Protein AF-A0A961MLH4-F1 (afdb_monomer)

Secondary structure (DSSP, 8-state):
-HHHHHTTSEEEEE-TTS-EEEEE-HHHHHHHHHHHHHHHHHHHHS-HHHHTTS--HHHHHHHHHHH---TTS-SS-EEEEEE-TTS-HHHHEEEEEEETTEEEEESS--S---SEEEE--HHHHHHHHTTSS-HHHHHHTT--

Nearest PDB structures (foldseek):
  7tl5-assembly1_A  TM=7.799E-01  e=1.306E-03  Klebsiella pneumoniae subsp. pneumoniae NTUH-K2044
  8af3-assembly1_A  TM=7.434E-01  e=8.610E-03  Homo sapiens
  8af2-assembly2_B  TM=7.141E-01  e=7.560E-03  Homo sapiens
  6z1w-assembly1_A  TM=6.932E-01  e=1.879E-02  Homo sapiens
  1ikt-assembly1_A  TM=6.903E-01  e=2.776E-02  Homo sapiens

Structure (mmCIF, N/CA/C/O backbone):
data_AF-A0A961MLH4-F1
#
_entry.id   AF-A0A961MLH4-F1
#
loop_
_atom_site.group_PDB
_atom_site.id
_atom_site.type_symbol
_atom_site.label_atom_id
_atom_site.label_alt_id
_atom_site.label_comp_id
_atom_site.label_asym_id
_atom_site.label_entity_id
_atom_site.label_seq_id
_atom_site.pdbx_PDB_ins_code
_atom_site.Cartn_x
_atom_site.Cartn_y
_atom_site.Cartn_z
_atom_site.occupancy
_atom_site.B_iso_or_equiv
_atom_site.auth_seq_id
_atom_site.auth_comp_id
_atom_site.auth_asym_id
_atom_site.auth_atom_id
_atom_site.pdbx_PDB_model_num
ATOM 1 N N . LEU A 1 1 ? 16.669 0.821 -11.067 1.00 78.56 1 LEU A N 1
ATOM 2 C CA . LEU A 1 1 ? 16.458 0.496 -12.500 1.00 78.56 1 LEU A CA 1
AT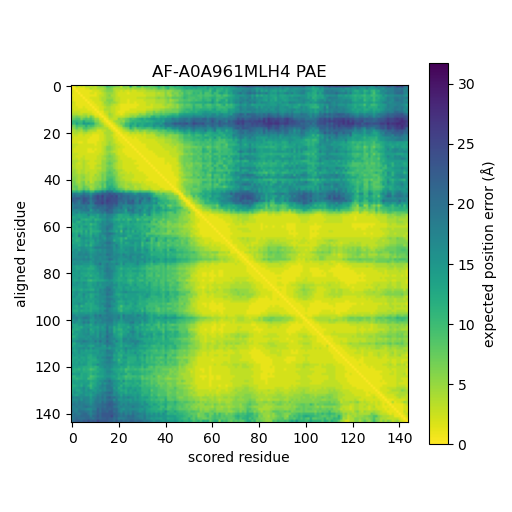OM 3 C C . LEU A 1 1 ? 17.761 0.474 -13.290 1.00 78.56 1 LEU A C 1
ATOM 5 O O . LEU A 1 1 ? 18.017 -0.559 -13.879 1.00 78.56 1 LEU A O 1
ATOM 9 N N . LYS A 1 2 ? 18.630 1.496 -13.216 1.00 85.81 2 LYS A N 1
ATOM 10 C CA . LYS A 1 2 ? 19.943 1.487 -13.907 1.00 85.81 2 LYS A CA 1
ATOM 11 C C . LYS A 1 2 ? 20.804 0.240 -13.645 1.00 85.81 2 LYS A C 1
ATOM 13 O O . LYS A 1 2 ? 21.480 -0.236 -14.544 1.00 85.81 2 LYS A O 1
ATOM 18 N N . GLU A 1 3 ? 20.776 -0.305 -12.429 1.00 91.19 3 GLU A N 1
ATOM 19 C CA . GLU A 1 3 ? 21.493 -1.551 -12.109 1.00 91.19 3 GLU A CA 1
ATOM 20 C C . GLU A 1 3 ? 20.869 -2.785 -12.768 1.00 91.19 3 GLU A C 1
ATOM 22 O O . GLU A 1 3 ? 21.596 -3.621 -13.287 1.00 91.19 3 GLU A O 1
ATOM 27 N N . LEU A 1 4 ? 19.535 -2.876 -12.801 1.00 92.25 4 LEU A N 1
ATOM 28 C CA . LEU A 1 4 ? 18.816 -3.959 -13.480 1.00 92.25 4 LEU A CA 1
ATOM 29 C C . LEU A 1 4 ? 18.988 -3.875 -15.000 1.00 92.25 4 LEU A C 1
ATOM 31 O O . LEU A 1 4 ? 19.107 -4.901 -15.659 1.00 92.25 4 LEU A O 1
ATOM 35 N N . GLU A 1 5 ? 19.042 -2.662 -15.546 1.00 92.31 5 GLU A N 1
ATOM 36 C CA . GLU A 1 5 ? 19.349 -2.414 -16.955 1.00 92.31 5 GLU A CA 1
ATOM 37 C C . GLU A 1 5 ? 20.782 -2.840 -17.284 1.00 92.31 5 GLU A C 1
ATOM 39 O O . GLU A 1 5 ? 21.008 -3.619 -18.205 1.00 92.31 5 GLU A O 1
ATOM 44 N N . ARG A 1 6 ? 21.755 -2.426 -16.462 1.00 93.06 6 ARG A N 1
ATOM 45 C CA . ARG A 1 6 ? 23.154 -2.856 -16.592 1.00 93.06 6 ARG A CA 1
ATOM 46 C C . ARG A 1 6 ? 23.322 -4.373 -16.440 1.00 93.06 6 ARG A C 1
ATOM 48 O O . ARG A 1 6 ? 24.214 -4.942 -17.059 1.00 93.06 6 ARG A O 1
ATOM 55 N N . ALA A 1 7 ? 22.495 -5.016 -15.620 1.00 92.94 7 ALA A N 1
ATOM 56 C CA . ALA A 1 7 ? 22.467 -6.466 -15.453 1.00 92.94 7 ALA A CA 1
ATOM 57 C C . ALA A 1 7 ? 21.701 -7.197 -16.574 1.00 92.94 7 ALA A C 1
ATOM 59 O O . ALA A 1 7 ? 21.631 -8.421 -16.551 1.00 92.94 7 ALA A O 1
ATOM 60 N N . GLY A 1 8 ? 21.115 -6.475 -17.537 1.00 93.44 8 GLY A N 1
ATOM 61 C CA . GLY A 1 8 ? 20.368 -7.058 -18.650 1.00 93.44 8 GLY A CA 1
ATOM 62 C C . GLY A 1 8 ? 19.013 -7.648 -18.260 1.00 93.44 8 GLY A C 1
ATOM 63 O O . GLY A 1 8 ? 18.472 -8.442 -19.019 1.00 93.44 8 GLY A O 1
ATOM 64 N N . VAL A 1 9 ? 18.461 -7.283 -17.099 1.00 95.69 9 VAL A N 1
ATOM 65 C CA . VAL A 1 9 ? 17.159 -7.758 -16.587 1.00 95.69 9 VAL A CA 1
ATOM 66 C C . VAL A 1 9 ? 16.001 -6.930 -17.150 1.00 95.69 9 VAL A C 1
ATOM 68 O O . VAL A 1 9 ? 14.911 -7.449 -17.382 1.00 95.69 9 VAL A O 1
ATOM 71 N N . VAL A 1 10 ? 16.228 -5.634 -17.374 1.00 95.44 10 VAL A N 1
ATOM 72 C CA . VAL A 1 10 ? 15.245 -4.724 -17.979 1.00 95.44 10 VAL A CA 1
ATOM 73 C C . VAL A 1 10 ? 15.867 -3.937 -19.122 1.00 95.44 10 VAL A C 1
ATOM 75 O O . VAL A 1 10 ? 17.071 -3.697 -19.125 1.00 95.44 10 VAL A O 1
ATOM 78 N N . VAL A 1 11 ? 15.040 -3.485 -20.060 1.00 94.62 11 VAL A N 1
ATOM 79 C CA . VAL A 1 11 ? 15.437 -2.595 -21.156 1.00 94.62 11 VAL A CA 1
ATOM 80 C C . VAL A 1 11 ? 14.539 -1.360 -21.206 1.00 94.62 11 VAL A C 1
ATOM 82 O O . VAL A 1 11 ? 13.325 -1.485 -21.004 1.00 94.62 11 VAL A O 1
ATOM 85 N N . PRO A 1 12 ? 15.104 -0.166 -21.458 1.00 92.50 12 PRO A N 1
ATOM 86 C CA . PRO A 1 12 ? 14.320 1.038 -21.678 1.00 92.50 12 PRO A CA 1
ATOM 87 C C . PRO A 1 12 ? 13.601 0.959 -23.031 1.00 92.50 12 PRO A C 1
ATOM 89 O O . PRO A 1 12 ? 14.212 0.685 -24.062 1.00 92.50 12 PRO A O 1
ATOM 92 N N . VAL A 1 13 ? 12.301 1.235 -23.032 1.00 89.25 13 VAL A N 1
ATOM 93 C CA . VAL A 1 13 ? 11.447 1.309 -24.219 1.00 89.25 13 VAL A CA 1
ATOM 94 C C . VAL A 1 13 ? 10.804 2.700 -24.249 1.00 89.25 13 VAL A C 1
ATOM 96 O O . VAL A 1 13 ? 10.095 3.061 -23.305 1.00 89.25 13 VAL A O 1
ATOM 99 N N . PRO A 1 14 ? 11.050 3.518 -25.287 1.00 85.06 14 PRO A N 1
ATOM 100 C CA . PRO A 1 14 ? 10.387 4.809 -25.423 1.00 85.06 14 PRO A CA 1
ATOM 101 C C . PRO A 1 14 ? 8.889 4.603 -25.658 1.00 85.06 14 PRO A C 1
ATOM 103 O O . PRO A 1 14 ? 8.510 3.805 -26.514 1.00 85.06 14 PRO A O 1
ATOM 106 N N . ASN A 1 15 ? 8.039 5.331 -24.933 1.00 81.56 15 ASN A N 1
ATOM 107 C CA . ASN A 1 15 ? 6.616 5.398 -25.254 1.00 81.56 15 ASN A CA 1
ATOM 108 C C . ASN A 1 15 ? 6.299 6.590 -26.178 1.00 81.56 15 ASN A C 1
ATOM 110 O O . ASN A 1 15 ? 7.107 7.506 -26.339 1.00 81.56 15 ASN A O 1
ATOM 114 N N . GLU A 1 16 ? 5.100 6.590 -26.765 1.00 77.31 16 GLU A N 1
ATOM 115 C CA . GLU A 1 16 ? 4.628 7.632 -27.697 1.00 77.31 16 GLU A CA 1
ATOM 116 C C . GLU A 1 16 ? 4.596 9.044 -27.079 1.00 77.31 16 GLU A C 1
ATOM 118 O O . GLU A 1 16 ? 4.642 10.038 -27.799 1.00 77.31 16 GLU A O 1
ATOM 123 N N . ALA A 1 17 ? 4.576 9.147 -25.746 1.00 78.44 17 ALA A N 1
ATOM 124 C CA . ALA A 1 17 ? 4.596 10.404 -25.000 1.00 78.44 17 ALA A CA 1
ATOM 125 C C . ALA A 1 17 ? 6.019 10.882 -24.629 1.00 78.44 17 ALA A C 1
ATOM 127 O O . ALA A 1 17 ? 6.165 11.843 -23.874 1.00 78.44 17 ALA A O 1
ATOM 128 N N . GLY A 1 18 ? 7.074 10.214 -25.117 1.00 78.25 18 GLY A N 1
ATOM 129 C CA . GLY A 1 18 ? 8.472 10.557 -24.824 1.00 78.25 18 GLY A CA 1
ATOM 130 C C . GLY A 1 18 ? 8.952 10.148 -23.425 1.00 78.25 18 GLY A C 1
ATOM 131 O O . GLY A 1 18 ? 10.056 10.513 -23.020 1.00 78.25 18 GLY A O 1
ATOM 132 N N . VAL A 1 19 ? 8.154 9.379 -22.681 1.00 84.25 19 VAL A N 1
ATOM 133 C CA . VAL A 1 19 ? 8.527 8.810 -21.382 1.00 84.25 19 VAL A CA 1
ATOM 134 C C . VAL A 1 19 ? 9.160 7.436 -21.601 1.00 84.25 19 VAL A C 1
ATOM 136 O O . VAL A 1 19 ? 8.649 6.601 -22.347 1.00 84.25 19 VAL A O 1
ATOM 139 N N . VAL A 1 20 ? 10.284 7.183 -20.932 1.00 85.81 20 VAL A N 1
ATOM 140 C CA . VAL A 1 20 ? 10.970 5.887 -20.987 1.00 85.81 20 VAL A CA 1
ATOM 141 C C . VAL A 1 20 ? 10.268 4.904 -20.050 1.00 85.81 20 VAL A C 1
ATOM 143 O O . VAL A 1 20 ? 10.342 5.040 -18.827 1.00 85.81 20 VAL A O 1
ATOM 146 N N . ALA A 1 21 ? 9.591 3.914 -20.627 1.00 86.75 21 ALA A N 1
ATOM 147 C CA . ALA A 1 21 ? 9.107 2.738 -19.914 1.00 86.75 21 ALA A CA 1
ATOM 148 C C . ALA A 1 21 ? 10.233 1.698 -19.798 1.00 86.75 21 ALA A C 1
ATOM 150 O O . ALA A 1 21 ? 11.198 1.737 -20.553 1.00 86.75 21 ALA A O 1
ATOM 151 N N . TYR A 1 22 ? 10.124 0.756 -18.863 1.00 90.81 22 TYR A N 1
ATOM 152 C CA . TYR A 1 22 ? 11.075 -0.350 -18.735 1.00 90.81 22 TYR A CA 1
ATOM 153 C C . TYR A 1 22 ? 10.334 -1.670 -18.895 1.00 90.81 22 TYR A C 1
ATOM 155 O O . TYR A 1 22 ? 9.329 -1.897 -18.224 1.00 90.81 22 TYR A O 1
ATOM 163 N N . HIS A 1 23 ? 10.844 -2.529 -19.770 1.00 92.88 23 HIS A N 1
ATOM 164 C CA . HIS A 1 23 ? 10.299 -3.859 -20.024 1.00 92.88 23 HIS A CA 1
ATOM 165 C C . HIS A 1 23 ? 11.297 -4.920 -19.567 1.00 92.88 23 HIS A C 1
ATOM 167 O O . HIS A 1 23 ? 12.506 -4.689 -19.608 1.00 92.88 23 HIS A O 1
ATOM 173 N N . LEU A 1 24 ? 10.797 -6.071 -19.114 1.00 94.88 24 LEU A N 1
ATOM 174 C CA . LEU A 1 24 ? 11.648 -7.217 -18.804 1.00 94.88 24 LEU A CA 1
ATOM 175 C C . LEU A 1 24 ? 12.269 -7.760 -20.096 1.00 94.88 24 LEU A C 1
ATOM 177 O O . LEU A 1 24 ? 11.620 -7.799 -21.142 1.00 94.88 24 LEU A O 1
ATOM 181 N N . THR A 1 25 ? 13.536 -8.154 -20.020 1.00 96.31 25 THR A N 1
ATOM 182 C CA . THR A 1 25 ? 14.196 -8.948 -21.064 1.00 96.31 25 THR A CA 1
ATOM 183 C C . THR A 1 25 ? 13.823 -10.422 -20.913 1.00 96.31 25 THR A C 1
ATOM 185 O O . THR A 1 25 ? 13.193 -10.803 -19.931 1.00 96.31 25 THR A O 1
ATOM 188 N N . GLU A 1 26 ? 14.280 -11.276 -21.830 1.00 95.94 26 GLU A N 1
ATOM 189 C CA . GLU A 1 26 ? 14.209 -12.735 -21.657 1.00 95.94 26 GLU A CA 1
ATOM 190 C C . GLU A 1 26 ? 14.843 -13.177 -20.325 1.00 95.9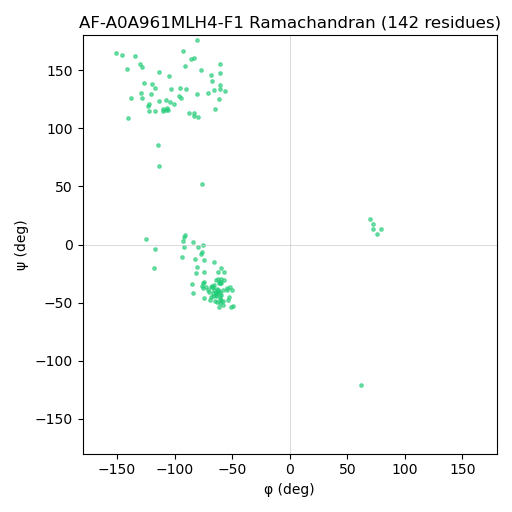4 26 GLU A C 1
ATOM 192 O O . GLU A 1 26 ? 14.200 -13.850 -19.526 1.00 95.94 26 GLU A O 1
ATOM 197 N N . ALA A 1 27 ? 16.043 -12.674 -20.010 1.00 94.88 27 ALA A N 1
ATOM 198 C CA . ALA A 1 27 ? 16.703 -12.940 -18.731 1.00 94.88 27 ALA A CA 1
ATOM 199 C C . ALA A 1 27 ? 15.899 -12.419 -17.523 1.00 94.88 27 ALA A C 1
ATOM 201 O O . ALA A 1 27 ? 15.928 -13.017 -16.449 1.00 94.88 27 ALA A O 1
ATOM 202 N N . GLY A 1 28 ? 15.179 -11.303 -17.673 1.00 95.44 28 GLY A N 1
ATOM 203 C CA . GLY A 1 28 ? 14.296 -10.783 -16.632 1.00 95.44 28 GLY A CA 1
ATOM 204 C C . GLY A 1 28 ? 13.022 -11.603 -16.443 1.00 95.44 28 GLY A C 1
ATOM 205 O O . GLY A 1 28 ? 12.579 -11.784 -15.308 1.00 95.44 28 GLY A O 1
ATOM 206 N N . GLU A 1 29 ? 12.451 -12.131 -17.523 1.00 96.56 29 GLU A N 1
ATOM 207 C CA . GLU A 1 29 ? 11.311 -13.047 -17.463 1.00 96.56 29 GLU A CA 1
ATOM 208 C C . GLU A 1 29 ? 11.698 -14.396 -16.843 1.00 96.56 29 GLU A C 1
ATOM 210 O O . GLU A 1 29 ? 10.947 -14.917 -16.018 1.00 96.56 29 GLU A O 1
ATOM 215 N N . ASP A 1 30 ? 12.905 -14.902 -17.104 1.00 96.31 30 ASP A N 1
ATOM 216 C CA . ASP A 1 30 ? 13.432 -16.122 -16.473 1.00 96.31 30 ASP A CA 1
ATOM 217 C C . ASP A 1 30 ? 13.581 -16.006 -14.944 1.00 96.31 30 ASP A C 1
ATOM 219 O O . ASP A 1 30 ? 13.518 -17.005 -14.221 1.00 96.31 30 ASP A O 1
ATOM 223 N N . LEU A 1 31 ? 13.709 -14.787 -14.405 1.00 94.56 31 LEU A N 1
ATOM 224 C CA . LEU A 1 31 ? 13.701 -14.556 -12.956 1.00 94.56 31 LEU A CA 1
ATOM 225 C C . LEU A 1 31 ? 12.301 -14.668 -12.339 1.00 94.56 31 LEU A C 1
ATOM 227 O O . LEU A 1 31 ? 12.186 -14.937 -11.139 1.00 94.56 31 LEU A O 1
ATOM 231 N N . ARG A 1 32 ? 11.229 -14.480 -13.119 1.00 92.19 32 ARG A N 1
ATOM 232 C CA . ARG A 1 32 ? 9.841 -14.522 -12.632 1.00 92.19 32 ARG A CA 1
ATOM 233 C C . ARG A 1 32 ? 9.530 -15.789 -11.825 1.00 92.19 32 ARG A C 1
ATOM 235 O O . ARG A 1 32 ? 9.073 -15.635 -10.690 1.00 92.19 32 ARG A O 1
ATOM 242 N N . PRO A 1 33 ? 9.761 -17.023 -12.322 1.00 94.31 33 PRO A N 1
ATOM 243 C CA . PRO A 1 33 ? 9.460 -18.228 -11.550 1.00 94.31 33 PRO A CA 1
ATOM 244 C C . PRO A 1 33 ? 10.246 -18.308 -10.235 1.00 94.31 33 PRO A C 1
ATOM 246 O O . PRO A 1 33 ? 9.704 -18.786 -9.241 1.00 94.31 33 PRO A O 1
ATOM 249 N N . ILE A 1 34 ? 11.478 -17.794 -10.188 1.00 95.19 34 ILE A N 1
ATOM 250 C CA . ILE A 1 34 ? 12.314 -17.788 -8.977 1.00 95.19 34 ILE A CA 1
ATOM 251 C C . ILE A 1 34 ? 11.733 -16.830 -7.933 1.00 95.19 34 ILE A C 1
ATOM 253 O O . ILE A 1 34 ? 11.556 -17.204 -6.772 1.00 95.19 34 ILE A O 1
ATOM 257 N N . VAL A 1 35 ? 11.383 -15.610 -8.350 1.00 91.69 35 VAL A N 1
ATOM 258 C CA . VAL A 1 35 ? 10.742 -14.613 -7.480 1.00 91.69 35 VAL A CA 1
ATOM 259 C C . VAL A 1 35 ? 9.416 -15.148 -6.937 1.00 91.69 35 VAL A C 1
ATOM 261 O O . VAL A 1 35 ? 9.150 -15.039 -5.739 1.00 91.69 35 VAL A O 1
ATOM 264 N N . MET A 1 36 ? 8.610 -15.792 -7.786 1.00 89.62 36 MET A N 1
ATOM 265 C CA . MET A 1 36 ? 7.352 -16.416 -7.370 1.00 89.62 36 MET A CA 1
ATOM 266 C C . MET A 1 36 ? 7.576 -17.571 -6.389 1.00 89.62 36 MET A C 1
ATOM 268 O O . MET A 1 36 ? 6.902 -17.635 -5.364 1.00 89.62 36 MET A O 1
ATOM 272 N N . ALA A 1 37 ? 8.545 -18.454 -6.649 1.00 90.12 37 ALA A N 1
ATOM 273 C CA . ALA A 1 37 ? 8.887 -19.563 -5.759 1.00 90.12 37 ALA A CA 1
ATOM 274 C C . ALA A 1 37 ? 9.346 -19.074 -4.379 1.00 90.12 37 ALA A C 1
ATOM 276 O O . ALA A 1 37 ? 8.919 -19.616 -3.357 1.00 90.12 37 ALA A O 1
ATOM 277 N N . MET A 1 38 ? 10.155 -18.013 -4.338 1.00 90.69 38 MET A N 1
ATOM 278 C CA . MET A 1 38 ? 10.545 -17.354 -3.094 1.00 90.69 38 MET A CA 1
ATOM 279 C C . MET A 1 38 ? 9.327 -16.782 -2.356 1.00 90.69 38 MET A C 1
ATOM 281 O O . MET A 1 38 ? 9.224 -16.938 -1.140 1.00 90.69 38 MET A O 1
ATOM 285 N N . GLY A 1 39 ? 8.372 -16.193 -3.084 1.00 79.25 39 GLY A N 1
ATOM 286 C CA . GLY A 1 39 ? 7.093 -15.735 -2.536 1.00 79.25 39 GLY A CA 1
ATOM 287 C C . GLY A 1 39 ? 6.268 -16.864 -1.912 1.00 79.25 39 GLY A C 1
ATOM 288 O O . GLY A 1 39 ? 5.846 -16.746 -0.763 1.00 79.25 39 GLY A O 1
ATOM 289 N N . PHE A 1 40 ? 6.094 -17.988 -2.615 1.00 81.50 40 PHE A N 1
ATOM 290 C CA . PHE A 1 40 ? 5.366 -19.156 -2.099 1.00 81.50 40 PHE A CA 1
ATOM 291 C C . PHE A 1 40 ? 6.047 -19.780 -0.880 1.00 81.50 40 PHE A C 1
ATOM 293 O O . PHE A 1 40 ? 5.382 -20.147 0.090 1.00 81.50 40 PHE A O 1
ATOM 300 N N . TRP A 1 41 ? 7.377 -19.889 -0.910 1.00 87.75 41 TRP A N 1
ATOM 301 C CA . TRP A 1 41 ? 8.148 -20.343 0.241 1.00 87.75 41 TRP A CA 1
ATOM 302 C C . TRP A 1 41 ? 7.940 -19.407 1.437 1.00 87.75 41 TRP A C 1
ATOM 304 O O . TRP A 1 41 ? 7.625 -19.880 2.529 1.00 87.75 41 TRP A O 1
ATOM 314 N N . GLY A 1 42 ? 8.036 -18.093 1.214 1.00 79.94 42 GLY A N 1
ATOM 315 C CA . GLY A 1 42 ? 7.817 -17.077 2.239 1.00 79.94 42 GLY A CA 1
ATOM 316 C C . GLY A 1 42 ? 6.420 -17.180 2.847 1.00 79.94 42 GLY A C 1
ATOM 317 O O . GLY A 1 42 ? 6.291 -17.278 4.060 1.00 79.94 42 GLY A O 1
ATOM 318 N N . GLN A 1 43 ? 5.381 -17.273 2.017 1.00 72.12 43 GLN A N 1
ATOM 319 C CA . GLN A 1 43 ? 4.002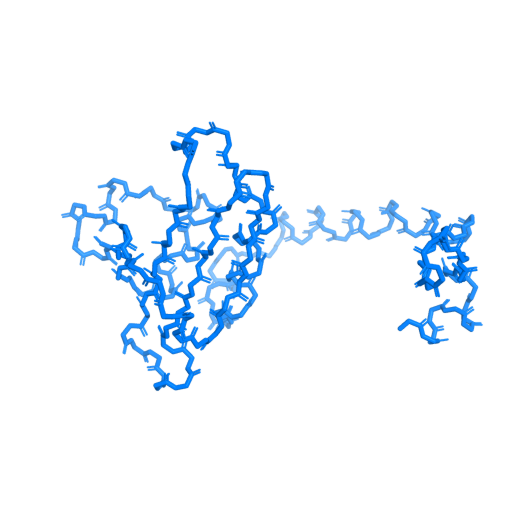 -17.456 2.474 1.00 72.12 43 GLN A CA 1
ATOM 320 C C . GLN A 1 43 ? 3.823 -18.724 3.325 1.00 72.12 43 GLN A C 1
ATOM 322 O O . GLN A 1 43 ? 3.062 -18.714 4.290 1.00 72.12 43 GLN A O 1
ATOM 327 N N . ARG A 1 44 ? 4.493 -19.827 2.967 1.00 74.81 44 ARG A N 1
ATOM 328 C CA . ARG A 1 44 ? 4.334 -21.110 3.663 1.00 74.81 44 ARG A CA 1
ATOM 329 C C . ARG A 1 44 ? 5.045 -21.157 5.015 1.00 74.81 44 A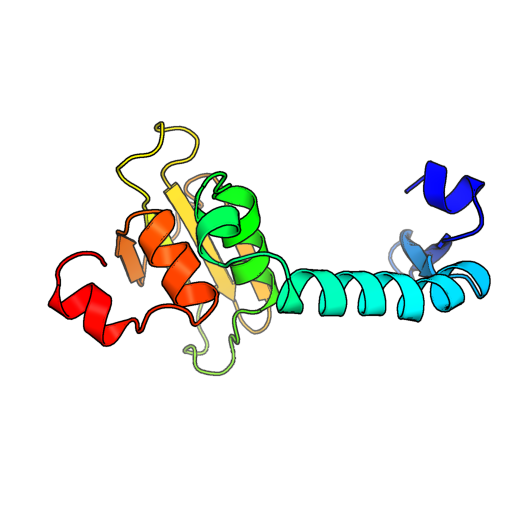RG A C 1
ATOM 331 O O . ARG A 1 44 ? 4.574 -21.856 5.907 1.00 74.81 44 ARG A O 1
ATOM 338 N N . TRP A 1 45 ? 6.181 -20.477 5.149 1.00 73.06 45 TRP A N 1
ATOM 339 C CA . TRP A 1 45 ? 7.083 -20.660 6.292 1.00 73.06 45 TRP A CA 1
ATOM 340 C C . TRP A 1 45 ? 7.289 -19.415 7.154 1.00 73.06 45 TRP A C 1
ATOM 342 O O . TRP A 1 45 ? 7.701 -19.546 8.304 1.00 73.06 45 TRP A O 1
ATOM 352 N N . VAL A 1 46 ? 7.016 -18.213 6.644 1.00 70.06 46 VAL A N 1
ATOM 353 C CA . VAL A 1 46 ? 7.094 -16.986 7.443 1.00 70.06 46 VAL A CA 1
ATOM 354 C C . VAL A 1 46 ? 5.793 -16.840 8.219 1.00 70.06 46 VAL A C 1
ATOM 356 O O . VAL A 1 46 ? 4.734 -16.592 7.647 1.00 70.06 46 VAL A O 1
ATOM 359 N N . GLU A 1 47 ? 5.866 -17.001 9.541 1.00 61.81 47 GLU A N 1
ATOM 360 C CA . GLU A 1 47 ? 4.693 -16.873 10.402 1.00 61.81 47 GLU A CA 1
ATOM 361 C C . GLU A 1 47 ? 4.077 -15.472 10.301 1.00 61.81 47 GLU A C 1
ATOM 363 O O . GLU A 1 47 ? 4.762 -14.447 10.376 1.00 61.81 47 GLU A O 1
ATOM 368 N N . SER A 1 48 ? 2.750 -15.423 10.238 1.00 63.31 48 SER A N 1
ATOM 369 C CA . SER A 1 48 ? 1.966 -14.184 10.240 1.00 63.31 48 SER A CA 1
ATOM 370 C C . SER A 1 48 ? 2.228 -13.293 11.462 1.00 63.31 48 SER A C 1
ATOM 372 O O . SER A 1 48 ? 2.044 -12.079 11.415 1.00 63.31 48 SER A O 1
ATOM 374 N N . GLN A 1 49 ? 2.697 -13.864 12.574 1.00 57.25 49 GLN A N 1
ATOM 375 C CA . GLN A 1 49 ? 3.092 -13.083 13.744 1.00 57.25 49 GLN A CA 1
ATOM 376 C C . GLN A 1 49 ? 4.431 -12.357 13.556 1.00 57.25 49 GLN A C 1
ATOM 378 O O . GLN A 1 49 ? 4.599 -11.264 14.098 1.00 57.25 49 GLN A O 1
ATOM 383 N N . LEU A 1 50 ? 5.369 -12.925 12.788 1.00 54.75 50 LEU A N 1
ATOM 384 C CA . LEU A 1 50 ? 6.643 -12.282 12.446 1.00 54.75 50 LEU A CA 1
ATOM 385 C C . LEU A 1 50 ? 6.427 -11.121 11.468 1.00 54.75 50 LEU A C 1
ATOM 387 O O . LEU A 1 50 ? 7.019 -10.059 11.665 1.00 54.75 50 LEU A O 1
ATOM 391 N N . SER A 1 51 ? 5.526 -11.269 10.488 1.00 61.34 51 SER A N 1
ATOM 392 C CA . SER A 1 51 ? 5.183 -10.176 9.564 1.00 61.34 51 SER A CA 1
ATOM 393 C C . SER A 1 51 ? 4.532 -8.984 10.277 1.00 61.34 51 SER A C 1
ATOM 395 O O . SER A 1 51 ? 4.767 -7.840 9.899 1.00 61.34 51 SER A O 1
ATOM 397 N N . LEU A 1 52 ? 3.802 -9.221 11.374 1.00 67.19 52 LEU A N 1
ATOM 398 C CA . LEU A 1 52 ? 3.177 -8.172 12.189 1.00 67.19 52 LEU A CA 1
ATOM 399 C C . LEU A 1 52 ? 4.107 -7.529 13.244 1.00 67.19 52 LEU A C 1
ATOM 401 O O . LEU A 1 52 ? 3.641 -6.700 14.032 1.00 67.19 52 LEU A O 1
ATOM 405 N N . LYS A 1 53 ? 5.393 -7.902 13.340 1.00 67.38 53 LYS A N 1
ATOM 406 C CA . LYS A 1 53 ? 6.341 -7.268 14.289 1.00 67.38 53 LYS A CA 1
ATOM 407 C C . LYS A 1 53 ? 6.966 -5.987 13.738 1.00 67.38 53 LYS A C 1
ATOM 409 O O . LYS A 1 53 ? 7.050 -5.008 14.470 1.00 67.38 53 LYS A O 1
ATOM 414 N N . ASN A 1 54 ? 7.350 -5.983 12.463 1.00 72.81 54 ASN A N 1
ATOM 415 C CA . ASN A 1 54 ? 8.023 -4.859 11.804 1.00 72.81 54 ASN A CA 1
ATOM 416 C C . ASN A 1 54 ? 7.114 -4.255 10.732 1.00 72.81 54 ASN A C 1
ATOM 418 O O . ASN A 1 54 ? 7.366 -4.387 9.537 1.00 72.81 54 ASN A O 1
ATOM 422 N N . LEU A 1 55 ? 6.017 -3.642 11.174 1.00 84.44 55 LEU A N 1
ATOM 423 C CA . LEU A 1 55 ? 5.027 -3.077 10.266 1.00 84.44 55 LEU A CA 1
ATOM 424 C C . LEU A 1 55 ? 5.455 -1.710 9.753 1.00 84.44 55 LEU A C 1
ATOM 426 O O . LEU A 1 55 ? 5.767 -0.809 10.532 1.00 84.44 55 LEU A O 1
ATOM 430 N N . ASP A 1 56 ? 5.404 -1.556 8.434 1.00 88.62 56 ASP A N 1
ATOM 431 C CA . ASP A 1 56 ? 5.618 -0.285 7.765 1.00 88.62 56 ASP A CA 1
ATOM 432 C C . ASP A 1 56 ? 4.289 0.212 7.162 1.00 88.62 56 ASP A C 1
ATOM 434 O O . ASP A 1 56 ? 3.758 -0.436 6.253 1.00 88.62 56 ASP A O 1
ATOM 438 N N . PRO A 1 57 ? 3.730 1.347 7.630 1.00 92.44 57 PRO A N 1
ATOM 439 C CA . PRO A 1 57 ? 2.493 1.897 7.079 1.00 92.44 57 PRO A CA 1
ATOM 440 C C . PRO A 1 57 ? 2.610 2.233 5.590 1.00 92.44 57 PRO A C 1
ATOM 442 O O . PRO A 1 57 ? 1.641 2.069 4.861 1.00 92.44 57 PRO A O 1
ATOM 445 N N . SER A 1 58 ? 3.780 2.648 5.103 1.00 91.75 58 SER A N 1
ATOM 446 C CA . SER A 1 58 ? 3.979 2.986 3.693 1.00 91.75 58 SER A CA 1
ATOM 447 C C . SER A 1 58 ? 3.819 1.751 2.806 1.00 91.75 58 SER A C 1
ATOM 449 O O . SER A 1 58 ? 3.223 1.843 1.737 1.00 91.75 58 SER A O 1
ATOM 451 N N . LEU A 1 59 ? 4.307 0.587 3.257 1.00 90.94 59 LEU A N 1
ATOM 452 C CA . LEU A 1 59 ? 4.141 -0.676 2.531 1.00 90.94 59 LEU A CA 1
ATOM 453 C C . LEU A 1 59 ? 2.684 -1.135 2.521 1.00 90.94 59 LEU A C 1
ATOM 455 O O . LEU A 1 59 ? 2.176 -1.498 1.463 1.00 90.94 59 LEU A O 1
ATOM 459 N N . LEU A 1 60 ? 2.007 -1.073 3.672 1.00 93.44 60 LEU A N 1
ATOM 460 C CA . LEU A 1 60 ? 0.583 -1.396 3.769 1.00 93.44 60 LEU A CA 1
ATOM 461 C C . LEU A 1 60 ? -0.245 -0.514 2.830 1.00 93.44 60 LEU A C 1
ATOM 463 O O . LEU A 1 60 ? -1.012 -1.021 2.016 1.00 93.44 60 LEU A O 1
ATOM 467 N N . MET A 1 61 ? -0.065 0.804 2.918 1.00 96.19 61 MET A N 1
ATOM 468 C CA . MET A 1 61 ? -0.838 1.757 2.129 1.00 96.19 61 MET A CA 1
ATOM 469 C C . MET A 1 61 ? -0.549 1.642 0.631 1.00 96.19 61 MET A C 1
ATOM 471 O O . MET A 1 61 ? -1.455 1.794 -0.189 1.00 96.19 61 MET A O 1
ATOM 475 N N . TRP A 1 62 ? 0.694 1.332 0.256 1.00 93.50 62 TRP A N 1
ATOM 476 C CA . TRP A 1 62 ? 1.051 1.048 -1.131 1.00 93.50 62 TRP A CA 1
ATOM 477 C C . TRP A 1 62 ? 0.397 -0.235 -1.651 1.00 93.50 62 TRP A C 1
ATOM 479 O O . TRP A 1 62 ? -0.099 -0.265 -2.779 1.00 93.50 62 TRP A O 1
ATOM 489 N N . ASP A 1 63 ? 0.370 -1.288 -0.832 1.00 92.06 63 ASP A N 1
ATOM 490 C CA . ASP A 1 63 ? -0.289 -2.540 -1.191 1.00 92.06 63 ASP A CA 1
ATOM 491 C C . ASP A 1 63 ? -1.811 -2.362 -1.305 1.00 92.06 63 ASP A C 1
ATOM 493 O O . ASP A 1 63 ? -2.423 -2.889 -2.234 1.00 92.06 63 ASP A O 1
ATOM 497 N N . MET A 1 64 ? -2.413 -1.534 -0.447 1.00 94.50 64 MET A N 1
ATOM 498 C CA . MET A 1 64 ? -3.811 -1.120 -0.578 1.00 94.50 64 MET A CA 1
ATOM 499 C C . MET A 1 64 ? -4.070 -0.378 -1.882 1.00 94.50 64 MET A C 1
ATOM 501 O O . MET A 1 64 ? -4.963 -0.763 -2.631 1.00 94.50 64 MET A O 1
ATOM 505 N N . ARG A 1 65 ? -3.257 0.634 -2.204 1.00 94.56 65 ARG A N 1
ATOM 506 C CA . ARG A 1 65 ? -3.384 1.408 -3.446 1.00 94.56 65 ARG A CA 1
ATOM 507 C C . ARG A 1 65 ? -3.418 0.507 -4.685 1.00 94.56 65 ARG A C 1
ATOM 509 O O . ARG A 1 65 ? -4.236 0.726 -5.570 1.00 94.56 65 ARG A O 1
ATOM 516 N N . ARG A 1 66 ? -2.525 -0.486 -4.767 1.00 92.31 66 ARG A N 1
ATOM 517 C CA . ARG A 1 66 ? -2.383 -1.321 -5.973 1.00 92.31 66 ARG A CA 1
ATOM 518 C C . ARG A 1 66 ? -3.427 -2.439 -6.102 1.00 92.31 66 ARG A C 1
ATOM 520 O O . ARG A 1 66 ? -3.578 -2.958 -7.202 1.00 92.31 66 ARG A O 1
ATOM 527 N N . ASN A 1 67 ? -4.097 -2.831 -5.014 1.00 91.56 67 ASN A N 1
ATOM 528 C CA . ASN A 1 67 ? -5.064 -3.941 -5.017 1.00 91.56 67 ASN A CA 1
ATOM 529 C C . ASN A 1 67 ? -6.504 -3.520 -4.677 1.00 91.56 67 ASN A C 1
ATOM 531 O O . ASN A 1 67 ? -7.394 -4.369 -4.689 1.00 91.56 67 ASN A O 1
ATOM 535 N N . LEU A 1 68 ? -6.755 -2.252 -4.338 1.00 90.00 68 LEU A N 1
ATOM 536 C CA . LEU A 1 68 ? -8.111 -1.751 -4.128 1.00 90.00 68 LEU A CA 1
ATOM 537 C C . LEU A 1 68 ? -8.911 -1.890 -5.431 1.00 90.00 68 LEU A C 1
ATOM 539 O O . LEU A 1 68 ? -8.490 -1.371 -6.460 1.00 90.00 68 LEU A O 1
ATOM 543 N N . ASP A 1 69 ? -10.062 -2.565 -5.385 1.00 90.12 69 ASP A N 1
ATOM 544 C CA . ASP A 1 69 ? -10.995 -2.615 -6.515 1.00 90.12 69 ASP A CA 1
ATOM 545 C C . ASP A 1 69 ? -11.874 -1.353 -6.503 1.00 90.12 69 ASP A C 1
ATOM 547 O O . ASP A 1 69 ? -12.671 -1.190 -5.574 1.00 90.12 69 ASP A O 1
ATOM 551 N N . PRO A 1 70 ? -11.753 -0.449 -7.495 1.00 89.50 70 PRO A N 1
ATOM 552 C CA . PRO A 1 70 ? -12.542 0.774 -7.533 1.00 89.50 70 PRO A CA 1
ATOM 553 C C . PRO A 1 70 ? -13.948 0.567 -8.119 1.00 89.50 70 PRO A C 1
ATOM 555 O O . PRO A 1 70 ? -14.796 1.440 -7.972 1.00 89.50 70 PRO A O 1
ATOM 558 N N . LYS A 1 71 ? -14.242 -0.579 -8.755 1.00 89.75 71 LYS A N 1
ATOM 559 C CA . LYS A 1 71 ? -15.538 -0.849 -9.411 1.00 89.75 71 LYS A CA 1
ATOM 560 C C . LYS A 1 71 ? -16.787 -0.679 -8.531 1.00 89.75 71 LYS A C 1
ATOM 562 O O . LYS A 1 71 ? -17.790 -0.212 -9.067 1.00 89.75 71 LYS A O 1
ATOM 567 N N . PRO A 1 72 ? -16.799 -1.070 -7.240 1.00 90.19 72 PRO A N 1
ATOM 568 C CA . PRO A 1 72 ? -17.979 -0.895 -6.395 1.00 90.19 72 PRO A CA 1
ATOM 569 C C . PRO A 1 72 ? -18.176 0.547 -5.902 1.00 90.19 72 PRO A C 1
ATOM 571 O O . PRO A 1 72 ? -19.202 0.830 -5.283 1.00 90.19 72 PRO A O 1
ATOM 574 N N . LEU A 1 73 ? -17.218 1.452 -6.123 1.00 88.19 73 LEU A N 1
ATOM 575 C CA . LEU A 1 73 ? -17.325 2.840 -5.680 1.00 88.19 73 LEU A CA 1
ATOM 576 C C . LEU A 1 73 ? -18.255 3.646 -6.601 1.00 88.19 73 LEU A C 1
ATOM 578 O O . LEU A 1 73 ? -18.375 3.343 -7.791 1.00 88.19 73 LEU A O 1
ATOM 582 N N . PRO A 1 74 ? -18.936 4.680 -6.072 1.00 89.00 74 PRO A N 1
ATOM 583 C CA . PRO A 1 74 ? -19.786 5.534 -6.891 1.00 89.00 74 PRO A CA 1
ATOM 584 C C . PRO A 1 74 ? -18.964 6.237 -7.989 1.00 89.00 74 PRO A C 1
ATOM 586 O O . PRO A 1 74 ? -17.766 6.457 -7.807 1.00 89.00 74 PRO A O 1
ATOM 589 N N . PRO A 1 75 ? -19.589 6.648 -9.112 1.00 89.44 75 PRO A N 1
ATOM 590 C CA . PRO A 1 75 ? -18.910 7.282 -10.248 1.00 89.44 75 PRO A CA 1
ATOM 591 C C . PRO A 1 75 ? -18.561 8.755 -9.960 1.00 89.44 75 PRO A C 1
ATOM 593 O O . PRO A 1 75 ? -18.924 9.664 -10.701 1.00 89.44 75 PRO A O 1
ATOM 596 N N . ARG A 1 76 ? -17.891 8.999 -8.835 1.00 92.62 76 ARG A N 1
ATOM 597 C CA . ARG A 1 76 ? -17.393 10.288 -8.356 1.00 92.62 76 ARG A CA 1
ATOM 598 C C . ARG A 1 76 ? -16.082 10.060 -7.608 1.00 92.62 76 ARG A C 1
ATOM 600 O O . ARG A 1 76 ? -15.801 8.939 -7.185 1.00 92.62 76 ARG A O 1
ATOM 607 N N . ARG A 1 77 ? -15.308 11.126 -7.392 1.00 94.62 77 ARG A N 1
ATOM 608 C CA . ARG A 1 77 ? -14.131 11.054 -6.521 1.00 94.62 77 ARG A CA 1
ATOM 609 C C . ARG A 1 77 ? -14.538 10.552 -5.133 1.00 94.62 77 ARG A C 1
ATOM 611 O O . ARG A 1 77 ? -15.520 11.045 -4.573 1.00 94.62 77 ARG A O 1
ATOM 618 N N . CYS A 1 78 ? -13.788 9.581 -4.623 1.00 96.31 78 CYS A N 1
ATOM 619 C CA . CYS A 1 78 ? -13.922 9.053 -3.272 1.00 96.31 78 CYS A CA 1
ATOM 620 C C . CYS A 1 78 ? -12.590 9.212 -2.538 1.00 96.31 78 CYS A C 1
ATOM 622 O O . CYS A 1 78 ? -11.577 8.667 -2.978 1.00 96.31 78 CYS A O 1
ATOM 624 N N . THR A 1 79 ? -12.585 9.932 -1.421 1.00 97.06 79 THR A N 1
ATOM 625 C CA . THR A 1 79 ? -11.388 10.125 -0.595 1.00 97.06 79 THR A CA 1
ATOM 626 C C . THR A 1 79 ? -11.516 9.318 0.690 1.00 97.06 79 THR A C 1
ATOM 628 O O . THR A 1 79 ? -12.370 9.597 1.533 1.00 97.06 79 THR A O 1
ATOM 631 N N . ILE A 1 80 ? -10.638 8.334 0.870 1.00 97.00 80 ILE A N 1
ATOM 632 C CA . ILE A 1 80 ? -10.577 7.503 2.073 1.00 97.00 80 ILE A CA 1
ATOM 633 C C . ILE A 1 80 ? -9.355 7.920 2.886 1.00 97.00 80 ILE A C 1
ATOM 635 O O . ILE A 1 80 ? -8.220 7.770 2.434 1.00 97.00 80 ILE A O 1
ATOM 639 N N . LYS A 1 81 ? -9.575 8.419 4.101 1.00 98.06 81 LYS A N 1
ATOM 640 C CA . LYS A 1 81 ? -8.510 8.757 5.047 1.00 98.06 81 LYS A CA 1
ATOM 641 C C . LYS A 1 81 ? -8.267 7.587 5.991 1.00 98.06 81 LYS A C 1
ATOM 643 O O . LYS A 1 81 ? -9.178 7.148 6.683 1.00 98.06 81 LYS A O 1
ATOM 648 N N . PHE A 1 82 ? -7.022 7.145 6.081 1.00 97.88 82 PHE A N 1
ATOM 649 C CA . PHE A 1 82 ? -6.550 6.188 7.073 1.00 97.88 82 PHE A CA 1
ATOM 650 C C . PHE A 1 82 ? -5.770 6.916 8.161 1.00 97.88 82 PHE A C 1
ATOM 652 O O . PHE A 1 82 ? -4.910 7.753 7.873 1.00 97.88 82 PHE A O 1
ATOM 659 N N . GLN A 1 83 ? -6.061 6.585 9.414 1.00 97.62 83 GLN A N 1
ATOM 660 C CA . GLN A 1 83 ? -5.404 7.144 10.584 1.00 97.62 83 GLN A CA 1
ATOM 661 C C . GLN A 1 83 ? -4.915 6.022 11.506 1.00 97.62 83 GLN A C 1
ATOM 663 O O . GLN A 1 83 ? -5.703 5.184 11.936 1.00 97.62 83 GLN A O 1
ATOM 668 N N . PHE A 1 84 ? -3.622 6.054 11.840 1.00 96.56 84 PHE A N 1
ATOM 669 C CA . PHE A 1 84 ? -2.940 5.116 12.742 1.00 96.56 84 PHE A CA 1
ATOM 670 C C . PHE A 1 84 ? -2.468 5.849 14.012 1.00 96.56 84 PHE A C 1
ATOM 672 O O . PHE A 1 84 ? -1.346 6.373 14.034 1.00 96.56 84 PHE A O 1
ATOM 679 N N . PRO A 1 85 ? -3.322 5.998 15.046 1.00 95.44 85 PRO A N 1
ATOM 680 C CA . PRO A 1 85 ? -3.088 6.918 16.165 1.00 95.44 85 PRO A CA 1
ATOM 681 C C . PRO A 1 85 ? -1.779 6.686 16.930 1.00 95.44 85 PRO A C 1
ATOM 683 O O . PRO A 1 85 ? -1.192 7.643 17.436 1.00 95.44 85 PRO A O 1
ATOM 686 N N . GLU A 1 86 ? -1.310 5.441 16.991 1.00 94.00 86 GLU A N 1
ATOM 687 C CA . GLU A 1 86 ? -0.097 5.030 17.697 1.00 94.00 86 GLU A CA 1
ATOM 688 C C . GLU A 1 86 ? 1.203 5.430 16.985 1.00 94.00 86 GLU A C 1
ATOM 690 O O . GLU A 1 86 ? 2.279 5.363 17.579 1.00 94.00 86 GLU A O 1
ATOM 695 N N . LEU A 1 87 ? 1.129 5.848 15.718 1.00 94.19 87 LEU A N 1
ATOM 696 C CA . LEU A 1 87 ? 2.297 6.265 14.953 1.00 94.19 87 LEU A CA 1
ATOM 697 C C . LEU A 1 87 ? 2.642 7.741 15.188 1.00 94.19 87 LEU A C 1
ATOM 699 O O . LEU A 1 87 ? 1.814 8.574 15.584 1.00 94.19 87 LEU A O 1
ATOM 703 N N . VAL A 1 88 ? 3.898 8.080 14.883 1.00 94.38 88 VAL A N 1
ATOM 704 C CA . VAL A 1 88 ? 4.385 9.465 14.888 1.00 94.38 88 VAL A CA 1
ATOM 705 C C . VAL A 1 88 ? 3.596 10.326 13.889 1.00 94.38 88 VAL A C 1
ATOM 707 O O . VAL A 1 88 ? 3.211 9.815 12.834 1.00 94.38 88 VAL A O 1
ATOM 710 N N . PRO A 1 89 ? 3.382 11.631 14.160 1.00 93.44 89 PRO A N 1
ATOM 711 C CA . PRO A 1 89 ? 2.526 12.491 13.336 1.00 93.44 89 PRO A CA 1
ATOM 712 C C . PRO A 1 89 ? 2.825 12.440 11.831 1.00 93.44 89 PRO A C 1
ATOM 714 O O . PRO A 1 89 ? 1.900 12.361 11.031 1.00 93.44 89 PRO A O 1
ATOM 717 N N . ALA A 1 90 ? 4.105 12.381 11.453 1.00 92.38 90 ALA A N 1
ATOM 718 C CA . ALA A 1 90 ? 4.548 12.333 10.058 1.00 92.38 90 ALA A CA 1
ATOM 719 C C . ALA A 1 90 ? 4.146 11.057 9.287 1.00 92.38 90 ALA A C 1
ATOM 721 O O . ALA A 1 90 ? 4.257 11.026 8.068 1.00 92.38 90 ALA A O 1
ATOM 722 N N . ARG A 1 91 ? 3.719 9.990 9.974 1.00 93.50 91 ARG A N 1
ATOM 723 C CA . ARG A 1 91 ? 3.319 8.704 9.366 1.00 93.50 91 ARG A CA 1
ATOM 724 C C . ARG A 1 91 ? 1.912 8.267 9.769 1.00 93.50 91 ARG A C 1
ATOM 726 O O . ARG A 1 91 ? 1.502 7.150 9.456 1.00 93.50 91 ARG A O 1
ATOM 733 N N . ARG A 1 92 ? 1.203 9.120 10.511 1.00 95.88 92 ARG A N 1
ATOM 734 C CA . ARG A 1 92 ? -0.078 8.810 11.151 1.00 95.88 92 ARG A CA 1
ATOM 735 C C . ARG A 1 92 ? -1.237 8.795 10.169 1.00 95.88 92 ARG A C 1
ATOM 737 O O . ARG A 1 92 ? -2.156 8.007 10.358 1.00 95.88 92 ARG A O 1
ATOM 744 N N . CYS A 1 93 ? -1.212 9.676 9.177 1.00 97.38 93 CYS A N 1
ATOM 745 C CA . CYS A 1 93 ? -2.336 9.904 8.283 1.00 97.38 93 CYS A CA 1
ATOM 746 C C . CYS A 1 93 ? -1.950 9.596 6.841 1.00 97.38 93 CYS A C 1
ATOM 748 O O . CYS A 1 93 ? -0.870 9.977 6.392 1.00 97.38 93 CYS A O 1
ATOM 750 N N . TRP A 1 94 ? -2.859 8.936 6.135 1.00 98.06 94 TRP A N 1
ATOM 751 C CA . TRP A 1 94 ? -2.720 8.566 4.734 1.00 98.06 94 TRP A CA 1
ATOM 752 C C . TRP A 1 94 ? -4.061 8.728 4.032 1.00 98.06 94 TRP A C 1
ATOM 754 O O . TRP A 1 94 ? -5.109 8.569 4.656 1.00 98.06 94 TRP A O 1
ATOM 764 N N . TRP A 1 95 ? -4.033 9.018 2.739 1.00 98.06 95 TRP A N 1
ATOM 765 C CA . TRP A 1 95 ? -5.235 9.204 1.938 1.00 98.06 95 TRP A CA 1
ATOM 766 C C . TRP A 1 95 ? -5.153 8.352 0.682 1.00 98.06 95 TRP A C 1
ATOM 768 O O . TRP A 1 95 ? -4.150 8.393 -0.029 1.00 98.06 95 TRP A O 1
ATOM 778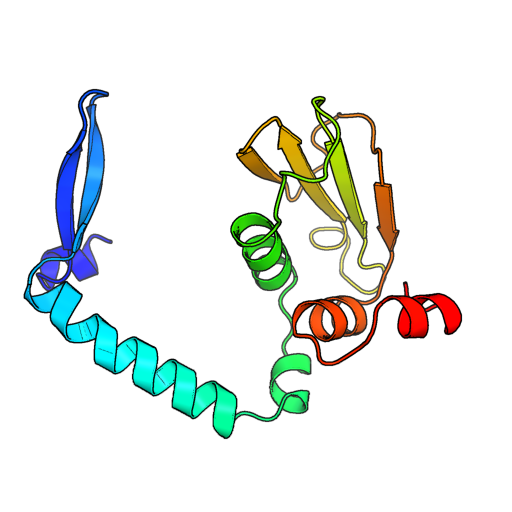 N N . LEU A 1 96 ? -6.217 7.600 0.413 1.00 97.31 96 LEU A N 1
ATOM 779 C CA . LEU A 1 96 ? -6.473 7.016 -0.895 1.00 97.31 96 LEU A CA 1
ATOM 780 C C . LEU A 1 96 ? -7.502 7.884 -1.609 1.00 97.31 96 LEU A C 1
ATOM 782 O O . LEU A 1 96 ? -8.612 8.066 -1.108 1.00 97.31 96 LEU A O 1
ATOM 786 N N . VAL A 1 97 ? -7.125 8.419 -2.764 1.00 96.88 97 VAL A N 1
ATOM 787 C CA . VAL A 1 97 ? -8.018 9.187 -3.631 1.00 96.88 97 VAL A CA 1
ATOM 788 C C . VAL A 1 97 ? -8.364 8.304 -4.815 1.00 96.88 97 VAL A C 1
ATOM 790 O O . VAL A 1 97 ? -7.485 7.915 -5.582 1.00 96.88 97 VAL A O 1
ATOM 793 N N . VAL A 1 98 ? -9.640 7.955 -4.935 1.00 96.31 98 VAL A N 1
ATOM 794 C CA . VAL A 1 98 ? -10.140 7.103 -6.011 1.00 96.31 98 VAL A CA 1
ATOM 795 C C . VAL A 1 98 ? -10.947 7.942 -6.984 1.00 96.31 98 VAL A C 1
ATOM 797 O O . VAL A 1 98 ? -11.902 8.609 -6.588 1.00 96.31 98 VAL A O 1
ATOM 800 N N . GLU A 1 99 ? -10.571 7.902 -8.258 1.00 93.00 99 GLU A N 1
ATOM 801 C CA . GLU A 1 99 ? -11.247 8.619 -9.337 1.00 93.00 99 GLU A CA 1
ATOM 802 C C . GLU A 1 99 ? -11.299 7.733 -10.587 1.00 93.00 99 GLU A C 1
ATOM 804 O O . GLU A 1 99 ? -10.286 7.443 -11.227 1.00 93.00 99 GLU A O 1
ATOM 809 N N . GLY A 1 100 ? -12.499 7.244 -10.912 1.00 89.19 100 GLY A N 1
ATOM 810 C CA . GLY A 1 100 ? -12.679 6.249 -11.967 1.00 89.19 100 GLY A CA 1
ATOM 811 C C . GLY A 1 100 ? -11.938 4.948 -11.643 1.00 89.19 100 GLY A C 1
ATOM 812 O O . GLY A 1 100 ? -12.212 4.315 -10.630 1.00 89.19 100 GLY A O 1
ATOM 813 N N . ALA A 1 101 ? -11.008 4.543 -12.511 1.00 88.12 101 ALA A N 1
ATOM 814 C CA . ALA A 1 101 ? -10.172 3.353 -12.316 1.00 88.12 101 ALA A CA 1
ATOM 815 C C . ALA A 1 101 ? -8.833 3.651 -11.613 1.00 88.12 101 ALA A C 1
ATOM 817 O O . ALA A 1 101 ? -8.043 2.735 -11.383 1.00 88.12 101 ALA A O 1
ATOM 818 N N . THR A 1 102 ? -8.560 4.918 -11.299 1.00 90.69 102 THR A N 1
ATOM 819 C CA . THR A 1 102 ? -7.285 5.352 -10.728 1.00 90.69 102 THR A CA 1
ATOM 820 C C . THR A 1 102 ? -7.383 5.422 -9.212 1.00 90.69 102 THR A C 1
ATOM 822 O O . THR A 1 102 ? -8.340 5.973 -8.668 1.00 90.69 102 THR A O 1
ATOM 825 N N . VAL A 1 103 ? -6.367 4.882 -8.536 1.00 95.25 103 VAL A N 1
ATOM 826 C CA . VAL A 1 103 ? -6.195 4.969 -7.083 1.00 95.25 103 VAL A CA 1
ATOM 827 C C . VAL A 1 103 ? -4.850 5.628 -6.790 1.00 95.25 103 VAL A C 1
ATOM 829 O O . VAL A 1 103 ? -3.784 5.066 -7.074 1.00 95.25 103 VAL A O 1
ATOM 832 N N . ASP A 1 104 ? -4.898 6.811 -6.192 1.00 95.50 104 ASP A N 1
ATOM 833 C CA . ASP A 1 104 ? -3.724 7.568 -5.773 1.00 95.50 104 ASP A CA 1
ATOM 834 C C . ASP A 1 104 ? -3.529 7.497 -4.264 1.00 95.50 104 ASP A C 1
ATOM 836 O O . ASP A 1 104 ? -4.486 7.443 -3.495 1.00 95.50 104 ASP A O 1
ATOM 840 N N . LEU A 1 105 ? -2.263 7.481 -3.843 1.00 96.69 105 LEU A N 1
ATOM 841 C CA . LEU A 1 105 ? -1.866 7.438 -2.441 1.00 96.69 105 LEU A CA 1
ATOM 842 C C . LEU A 1 105 ? -1.161 8.739 -2.061 1.00 96.69 105 LEU A C 1
ATOM 844 O O . LEU A 1 105 ? -0.122 9.070 -2.634 1.00 96.69 105 LEU A O 1
ATOM 848 N N . CYS A 1 106 ? -1.675 9.423 -1.043 1.00 95.69 106 CYS A N 1
ATOM 849 C CA . CYS A 1 106 ? -1.074 10.629 -0.482 1.00 95.69 106 CYS A CA 1
ATOM 850 C C . CYS A 1 106 ? -0.664 10.394 0.981 1.00 95.69 106 CYS A C 1
ATOM 852 O O . CYS A 1 106 ? -1.430 9.852 1.777 1.00 95.69 106 CYS A O 1
ATOM 854 N N . GLY A 1 107 ? 0.550 10.824 1.342 1.00 93.38 107 GLY A N 1
ATOM 855 C CA . GLY A 1 107 ? 1.039 10.862 2.733 1.00 93.38 107 GLY A CA 1
ATOM 856 C C . GLY A 1 107 ? 0.797 12.205 3.435 1.00 93.38 107 GLY A C 1
ATOM 857 O O . GLY A 1 107 ? 1.232 12.409 4.564 1.00 93.38 107 GLY A O 1
ATOM 858 N N . PHE A 1 108 ? 0.136 13.137 2.753 1.00 92.62 108 PHE A N 1
ATOM 859 C CA . PHE A 1 108 ? -0.274 14.444 3.251 1.00 92.62 108 PHE A CA 1
ATOM 860 C C . PHE A 1 108 ? -1.722 14.696 2.831 1.00 92.62 108 PHE A C 1
ATOM 862 O O . PHE A 1 108 ? -2.223 14.027 1.926 1.00 92.62 108 PHE A O 1
ATOM 869 N N . ASP A 1 109 ? -2.376 15.650 3.491 1.00 93.69 109 ASP A N 1
ATOM 870 C CA . ASP A 1 109 ? -3.766 15.992 3.206 1.00 93.69 109 ASP A CA 1
ATOM 871 C C . ASP A 1 109 ? -3.900 16.566 1.780 1.00 93.69 109 ASP A C 1
ATOM 873 O O . ASP A 1 109 ? -3.318 17.620 1.504 1.00 93.69 109 ASP A O 1
ATOM 877 N N . PRO A 1 110 ? -4.631 15.897 0.866 1.00 93.31 110 PRO A N 1
ATOM 878 C CA . PRO A 1 110 ? -4.801 16.366 -0.505 1.00 93.31 110 PRO A CA 1
ATOM 879 C C . PRO A 1 110 ? -5.795 17.536 -0.625 1.00 93.31 110 PRO A C 1
ATOM 881 O O . PRO A 1 110 ? -5.948 18.083 -1.715 1.00 93.31 110 PRO A O 1
ATOM 884 N N . GLY A 1 111 ? -6.484 17.921 0.458 1.00 94.56 1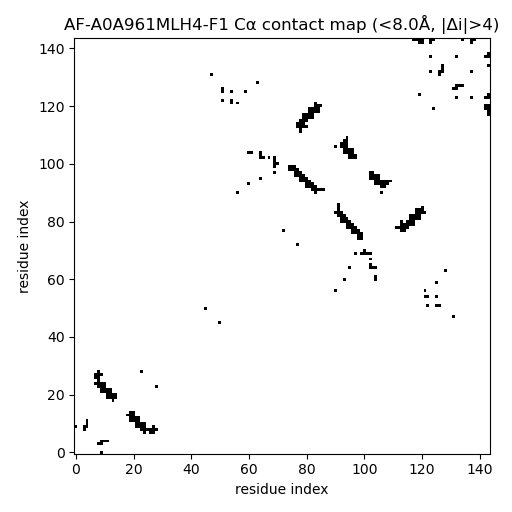11 GLY A N 1
ATOM 885 C CA . GLY A 1 111 ? -7.456 19.019 0.465 1.00 94.56 111 GLY A CA 1
ATOM 886 C C . GLY A 1 111 ? -8.830 18.657 -0.107 1.00 94.56 111 GLY A C 1
ATOM 887 O O . GLY A 1 111 ? -9.635 19.547 -0.377 1.00 94.56 111 GLY A O 1
ATOM 888 N N . PHE A 1 112 ? -9.111 17.367 -0.304 1.00 94.56 112 PHE A N 1
ATOM 889 C CA . PHE A 1 112 ? -10.428 16.877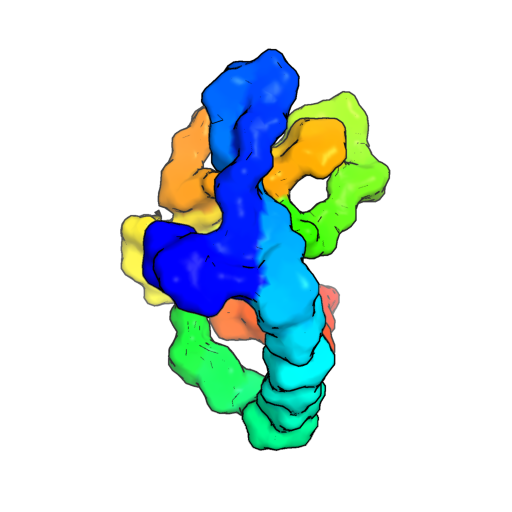 -0.713 1.00 94.56 112 PHE A CA 1
ATOM 890 C C . PHE A 1 112 ? -11.300 16.537 0.498 1.00 94.56 112 PHE A C 1
ATOM 892 O O . PHE A 1 112 ? -10.795 16.178 1.562 1.00 94.56 112 PHE A O 1
ATOM 899 N N . GLU A 1 113 ? -12.619 16.611 0.319 1.00 94.50 113 GLU A N 1
ATOM 900 C CA . GLU A 1 113 ? -13.571 16.126 1.317 1.00 94.50 113 GLU A CA 1
ATOM 901 C C . GLU A 1 113 ? -13.362 14.626 1.556 1.00 94.50 113 GLU A C 1
ATOM 903 O O . GLU A 1 113 ? -13.197 13.855 0.609 1.00 94.50 113 GLU A O 1
ATOM 908 N N . VAL A 1 114 ? -13.326 14.231 2.829 1.00 96.75 114 VAL A N 1
ATOM 909 C CA . VAL A 1 114 ? -13.129 12.842 3.247 1.00 96.75 114 VAL A CA 1
ATOM 910 C C . VAL A 1 114 ? -14.483 12.144 3.298 1.00 96.75 114 VAL A C 1
ATOM 912 O O . VAL A 1 114 ? -15.299 12.443 4.165 1.00 96.75 114 VAL A O 1
ATOM 915 N N . ASP A 1 115 ? -14.690 11.174 2.411 1.00 96.44 115 ASP A N 1
ATOM 916 C CA . ASP A 1 115 ? -15.899 10.348 2.382 1.00 96.44 115 ASP A CA 1
ATOM 917 C C . ASP A 1 115 ? -15.906 9.297 3.494 1.00 96.44 115 ASP A C 1
ATOM 919 O O . ASP A 1 115 ? -16.948 8.979 4.065 1.00 96.44 115 ASP A O 1
ATOM 923 N N . VAL A 1 116 ? -14.733 8.725 3.779 1.00 95.19 116 VAL A N 1
ATOM 924 C CA . VAL A 1 116 ? -14.566 7.659 4.770 1.00 95.19 116 VAL A CA 1
ATOM 925 C C . VAL A 1 116 ? -13.308 7.914 5.585 1.00 95.19 116 VAL A C 1
ATOM 927 O O . VAL A 1 116 ? -12.213 8.044 5.037 1.00 95.19 116 VAL A O 1
ATOM 930 N N . LEU A 1 117 ? -13.459 7.934 6.908 1.00 96.56 117 LEU A N 1
ATOM 931 C CA . LEU A 1 117 ? -12.352 7.913 7.857 1.00 96.56 117 LEU A CA 1
ATOM 932 C C . LEU A 1 117 ? -12.235 6.516 8.465 1.00 96.56 117 LEU A C 1
ATOM 934 O O . LEU A 1 117 ? -13.162 6.034 9.108 1.00 96.56 117 LEU A O 1
ATOM 938 N N . VAL A 1 118 ? -11.069 5.903 8.310 1.00 96.62 118 VAL A N 1
ATOM 939 C CA . VAL A 1 118 ? -10.713 4.619 8.910 1.00 96.62 118 VAL A CA 1
ATOM 940 C C . VAL A 1 118 ? -9.668 4.872 9.988 1.00 96.62 118 VAL A C 1
ATOM 942 O O . VAL A 1 118 ? -8.567 5.332 9.685 1.00 96.62 118 VAL A O 1
ATOM 945 N N . THR A 1 119 ? -9.996 4.583 11.246 1.00 96.62 119 THR A N 1
ATOM 946 C CA . THR A 1 119 ? -9.068 4.756 12.372 1.00 96.62 119 THR A CA 1
ATOM 947 C C . THR A 1 119 ? -8.793 3.407 13.008 1.00 96.62 119 THR A C 1
ATOM 949 O O . THR A 1 119 ? -9.692 2.800 13.563 1.00 96.62 119 THR A O 1
ATOM 952 N N . ALA A 1 120 ? -7.555 2.933 12.945 1.00 95.06 120 ALA A N 1
ATOM 953 C CA . ALA A 1 120 ? -7.192 1.611 13.445 1.00 95.06 120 ALA A CA 1
ATOM 954 C C . ALA A 1 120 ? -5.742 1.593 13.915 1.00 95.06 120 ALA A C 1
ATOM 956 O O . ALA A 1 120 ? -4.958 2.453 13.523 1.00 95.06 120 ALA A O 1
ATOM 957 N N . SER A 1 121 ? -5.349 0.569 14.676 1.00 93.81 121 SER A N 1
ATOM 958 C CA . SER A 1 121 ? -3.917 0.278 14.791 1.00 93.81 121 SER A CA 1
ATOM 959 C C . SER A 1 121 ? -3.373 -0.243 13.456 1.00 93.81 121 SER A C 1
ATOM 961 O O . SER A 1 121 ? -4.047 -0.997 12.747 1.00 93.81 121 SER A O 1
ATOM 963 N N . LEU A 1 122 ? -2.126 0.089 13.128 1.00 92.94 122 LEU A N 1
ATOM 964 C CA . LEU A 1 122 ? -1.396 -0.441 11.982 1.00 92.94 122 LEU A CA 1
ATOM 965 C C . LEU A 1 122 ? -1.386 -1.974 12.006 1.00 92.94 122 LEU A C 1
ATOM 967 O O . LEU A 1 122 ? -1.535 -2.614 10.966 1.00 92.94 122 LEU A O 1
ATOM 971 N N . ARG A 1 123 ? -1.277 -2.576 13.198 1.00 91.50 123 ARG A N 1
ATOM 972 C CA . ARG A 1 123 ? -1.360 -4.031 13.384 1.00 91.50 123 ARG A CA 1
ATOM 973 C C . ARG A 1 123 ? -2.710 -4.589 12.955 1.00 91.50 123 ARG A C 1
ATOM 975 O O . ARG A 1 123 ? -2.727 -5.513 12.144 1.00 91.50 123 ARG A O 1
ATOM 982 N N . SER A 1 124 ? -3.810 -4.055 13.485 1.00 91.94 124 SER A N 1
ATOM 983 C CA . SER A 1 124 ? -5.160 -4.514 13.137 1.00 91.94 124 SER A CA 1
ATOM 984 C C . SER A 1 124 ? -5.429 -4.326 11.652 1.00 91.94 124 SER A C 1
ATOM 986 O O . SER A 1 124 ? -5.875 -5.262 10.995 1.00 91.94 124 SER A O 1
ATOM 988 N N . MET A 1 125 ? -5.073 -3.167 11.093 1.00 94.50 125 MET A N 1
ATOM 989 C CA . MET A 1 125 ? -5.288 -2.906 9.674 1.00 94.50 125 MET A CA 1
ATOM 990 C C . MET A 1 125 ? -4.478 -3.850 8.780 1.00 94.50 125 MET A C 1
ATOM 992 O O . MET A 1 125 ? -5.021 -4.411 7.831 1.00 94.50 125 MET A O 1
ATOM 996 N N . THR A 1 126 ? -3.208 -4.103 9.112 1.00 91.44 126 THR A N 1
ATOM 997 C CA . THR A 1 126 ? -2.391 -5.067 8.358 1.00 91.44 126 THR A CA 1
ATOM 998 C C . THR A 1 126 ? -2.962 -6.481 8.478 1.00 91.44 126 THR A C 1
ATOM 1000 O O . THR A 1 126 ? -3.029 -7.203 7.488 1.00 91.44 126 THR A O 1
ATOM 1003 N N . ALA A 1 127 ? -3.414 -6.891 9.667 1.00 89.75 127 ALA A N 1
ATOM 1004 C CA . ALA A 1 127 ? -4.017 -8.206 9.863 1.00 89.75 127 ALA A CA 1
ATOM 1005 C C . ALA A 1 127 ? -5.316 -8.376 9.056 1.00 89.75 127 ALA A C 1
ATOM 1007 O O . ALA A 1 127 ? -5.518 -9.430 8.457 1.00 89.75 127 ALA A O 1
ATOM 1008 N N . ILE A 1 128 ? -6.167 -7.346 9.001 1.00 91.38 128 ILE A N 1
ATOM 1009 C CA . ILE A 1 128 ? -7.379 -7.342 8.169 1.00 91.38 128 ILE A CA 1
ATOM 1010 C C . ILE A 1 128 ? -7.005 -7.442 6.692 1.00 91.38 128 ILE A C 1
ATOM 1012 O O . ILE A 1 128 ? -7.532 -8.294 5.981 1.00 91.38 128 ILE A O 1
ATOM 1016 N N . TRP A 1 129 ? -6.068 -6.608 6.243 1.00 90.44 129 TRP A N 1
ATOM 1017 C CA . TRP A 1 129 ? -5.646 -6.550 4.848 1.00 90.44 129 TRP A CA 1
ATOM 1018 C C . TRP A 1 129 ? -5.022 -7.864 4.356 1.00 90.44 129 TRP A C 1
ATOM 1020 O O . TRP A 1 129 ? -5.323 -8.327 3.261 1.00 90.44 129 TRP A O 1
ATOM 1030 N N . MET A 1 130 ? -4.225 -8.526 5.200 1.00 87.81 130 MET A N 1
ATOM 1031 C CA . MET A 1 130 ? -3.657 -9.849 4.915 1.00 87.81 130 MET A CA 1
ATOM 1032 C C . MET A 1 130 ? -4.671 -11.003 5.053 1.00 87.81 130 MET A C 1
ATOM 1034 O O . MET A 1 130 ? -4.299 -12.162 4.881 1.00 87.81 130 MET A O 1
ATOM 1038 N N . GLY A 1 131 ? -5.931 -10.728 5.412 1.00 87.38 131 GLY A N 1
ATOM 1039 C CA . GLY A 1 131 ? -6.964 -11.750 5.622 1.00 87.38 131 GLY A CA 1
ATOM 1040 C C . GLY A 1 131 ? -6.790 -12.584 6.899 1.00 87.38 131 GLY A C 1
ATOM 1041 O O . GLY A 1 131 ? -7.445 -13.612 7.059 1.00 87.38 131 GLY A O 1
ATOM 1042 N N . LEU A 1 132 ? -5.925 -12.154 7.821 1.00 86.94 132 LEU A N 1
ATOM 1043 C CA . LEU A 1 132 ? -5.678 -12.810 9.112 1.00 86.94 132 LEU A CA 1
ATOM 1044 C C . LEU A 1 132 ? -6.736 -12.450 10.163 1.00 86.94 132 LEU A C 1
ATOM 1046 O O . LEU A 1 132 ? -6.956 -13.207 11.108 1.00 86.94 132 LEU A O 1
ATOM 1050 N N . ALA A 1 133 ? -7.383 -11.294 10.006 1.00 88.31 133 ALA A N 1
ATOM 1051 C CA . ALA A 1 133 ? -8.471 -10.820 10.852 1.00 88.31 133 ALA A CA 1
ATOM 1052 C C . ALA A 1 133 ? -9.683 -10.421 10.000 1.00 88.31 133 ALA A C 1
ATOM 1054 O O . ALA A 1 133 ? -9.555 -10.034 8.841 1.00 88.31 133 ALA A O 1
ATOM 1055 N N . LYS A 1 134 ? -10.884 -10.510 10.578 1.00 89.50 134 LYS A N 1
ATOM 1056 C CA . LYS A 1 134 ? -12.123 -10.097 9.905 1.00 89.50 134 LYS A CA 1
ATOM 1057 C C . LYS A 1 134 ? -12.486 -8.678 10.321 1.00 89.50 134 LYS A C 1
ATOM 1059 O O . LYS A 1 134 ? -12.653 -8.440 11.514 1.00 89.50 134 LYS A O 1
ATOM 1064 N N . LEU A 1 135 ? -12.716 -7.793 9.348 1.00 88.75 135 LEU A N 1
ATOM 1065 C CA . LEU A 1 135 ? -13.104 -6.396 9.588 1.00 88.75 135 LEU A CA 1
ATOM 1066 C C . LEU A 1 135 ? -14.268 -6.279 10.582 1.00 88.75 135 LEU A C 1
ATOM 1068 O O . LEU A 1 1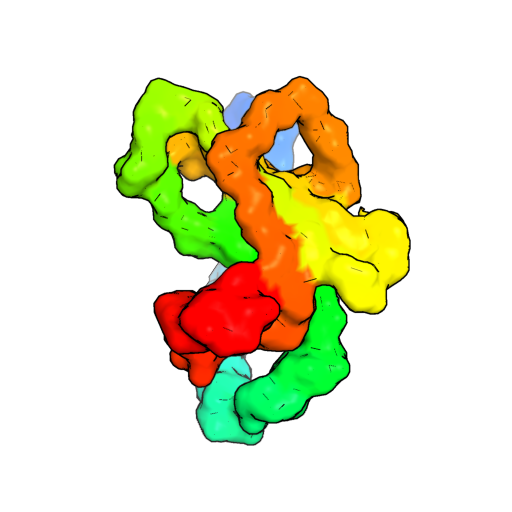35 ? -14.124 -5.636 11.610 1.00 88.75 135 LEU A O 1
ATOM 1072 N N . GLY A 1 136 ? -15.376 -6.993 10.347 1.00 86.81 136 GLY A N 1
ATOM 1073 C CA . GLY A 1 136 ? -16.547 -6.921 11.230 1.00 86.81 136 GLY A CA 1
ATOM 1074 C C . GLY A 1 136 ? -16.275 -7.341 12.681 1.00 86.81 136 GLY A C 1
ATOM 1075 O O . GLY A 1 136 ? -16.901 -6.813 13.594 1.00 86.81 13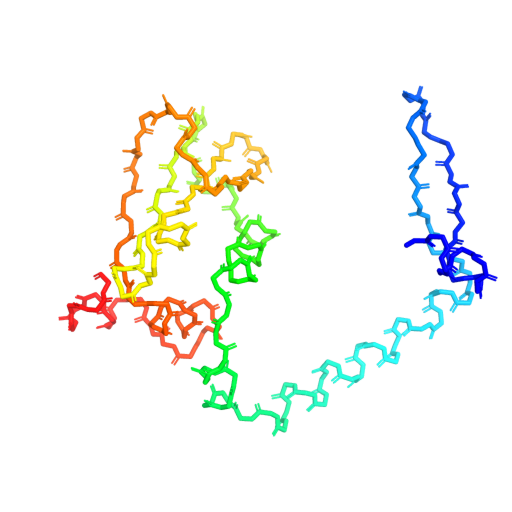6 GLY A O 1
ATOM 1076 N N . ARG A 1 137 ? -15.315 -8.248 12.913 1.00 85.44 137 ARG A N 1
ATOM 1077 C CA . ARG A 1 137 ? -14.897 -8.632 14.269 1.00 85.44 137 ARG A CA 1
ATOM 1078 C C . ARG A 1 137 ? -14.049 -7.537 14.915 1.00 85.44 137 ARG A C 1
ATOM 1080 O O . ARG A 1 137 ? -14.283 -7.191 16.063 1.00 85.44 137 ARG A O 1
ATOM 1087 N N . GLU A 1 138 ? -13.083 -6.996 14.180 1.00 86.25 138 GLU A N 1
ATOM 1088 C CA . GLU A 1 138 ? -12.204 -5.930 14.675 1.00 86.25 138 GLU A CA 1
ATOM 1089 C C . GLU A 1 138 ? -12.990 -4.648 14.994 1.00 86.25 138 GLU A C 1
ATOM 1091 O O . GLU A 1 138 ? -12.735 -4.026 16.023 1.00 86.25 138 GLU A O 1
ATOM 1096 N N . THR A 1 139 ? -13.995 -4.309 14.180 1.00 86.81 139 THR A N 1
ATOM 1097 C CA . THR A 1 139 ? -14.918 -3.191 14.434 1.00 86.81 139 THR A CA 1
ATOM 1098 C C . THR A 1 139 ? -15.798 -3.445 15.658 1.00 86.81 139 THR A C 1
ATOM 1100 O O . THR A 1 139 ? -15.936 -2.571 16.509 1.00 86.81 139 THR A O 1
ATOM 1103 N N . ALA A 1 140 ? -16.354 -4.654 15.811 1.00 83.06 140 ALA A N 1
ATOM 1104 C CA . ALA A 1 140 ? -17.152 -5.003 16.992 1.00 83.06 140 ALA A CA 1
ATOM 1105 C C . ALA A 1 140 ? -16.339 -4.949 18.300 1.00 83.06 140 ALA A C 1
ATOM 1107 O O . ALA A 1 140 ? -16.884 -4.651 19.360 1.00 83.06 140 ALA A O 1
ATOM 1108 N N . GLU A 1 141 ? -15.034 -5.218 18.226 1.00 85.94 141 GLU A N 1
ATOM 1109 C CA . GLU A 1 141 ? -14.106 -5.151 19.358 1.00 85.94 141 GLU A CA 1
ATOM 1110 C C . GLU A 1 141 ? -13.446 -3.758 19.514 1.00 85.94 141 GLU A C 1
ATOM 1112 O O . GLU A 1 141 ? -12.542 -3.599 20.335 1.00 85.94 141 GLU A O 1
ATOM 1117 N N . GLY A 1 142 ? -13.887 -2.746 18.750 1.00 82.62 142 GLY A N 1
ATOM 1118 C CA . GLY A 1 142 ? -13.449 -1.349 18.872 1.00 82.62 142 GLY A CA 1
ATOM 1119 C C . GLY A 1 142 ? -12.008 -1.082 18.428 1.00 82.62 142 GLY A C 1
ATOM 1120 O O . GLY A 1 142 ? -11.395 -0.114 18.877 1.00 82.62 142 GLY A O 1
ATOM 1121 N N . ARG A 1 143 ? -11.437 -1.953 17.587 1.00 82.50 143 ARG A N 1
ATOM 1122 C CA . ARG A 1 143 ? -10.064 -1.819 17.068 1.00 82.50 143 ARG A CA 1
ATOM 1123 C C . ARG A 1 143 ? -9.974 -1.110 15.715 1.00 82.50 143 ARG A C 1
ATOM 1125 O O . ARG A 1 143 ? -8.856 -0.791 15.296 1.00 82.50 143 ARG A O 1
ATOM 1132 N N . VAL A 1 144 ? -11.119 -0.902 15.055 1.00 80.69 144 VAL A N 1
ATOM 1133 C CA . VAL A 1 144 ? -11.311 -0.185 13.780 1.00 80.69 144 VAL A CA 1
ATOM 1134 C C . VAL A 1 144 ? -12.617 0.593 13.825 1.00 80.69 144 VAL A C 1
ATOM 1136 O O . VAL A 1 144 ? -13.603 -0.015 14.300 1.00 80.69 144 VAL A O 1
#

Sequence (144 aa):
LKELERAGVVVPVPNEAGVVAYHLTEAGEDLRPIVMAMGFWGQRWVESQLSLKNLDPSLLMWDMRRNLDPKPLPPRRCTIKFQFPELVPARRCWWLVVEGATVDLCGFDPGFEVDVLVTASLRSMTAIWMGLAKLGRETAEGRV

Foldseek 3Di:
DVVCVVVQQWDWDQDPVRDTDIDGDPNVVVCVVVVVVVVVVCVVPVDPVNCLPDFDLVVLQVVCQVPPACVVPDQAKAKEKEAAPPDDPQQGIKIWIDHPRHTDIDSDDPPDDHPYYHYAHSSVSVCCVVVVDPPVVCVVVVRD

pLDDT: mean 89.37, std 8.57, range [54.75, 98.06]

Mean predicted aligned error: 8.62 Å

Radius of gyration: 18.71 Å; Cα contacts (8 Å, |Δi|>4): 178; chains: 1; bounding box: 43×40×47 Å

Solvent-accessible surface area (backbone atoms only — not comparable to full-atom values): 8450 Å² total; per-residue (Å²): 104,73,65,42,38,75,70,51,29,31,44,82,41,79,42,99,84,75,49,75,42,76,42,70,31,73,67,30,53,66,44,47,65,54,57,49,50,54,48,54,50,43,67,73,70,55,52,73,70,63,61,61,70,75,72,52,67,68,58,54,53,51,53,44,44,76,65,61,76,49,82,88,53,69,102,50,78,43,27,37,35,41,36,22,81,91,46,59,80,89,70,18,46,36,33,42,42,33,46,74,90,46,59,44,79,35,71,57,87,85,82,68,76,71,76,40,81,46,54,28,45,66,60,55,49,49,32,34,73,73,66,77,40,56,64,74,57,38,39,75,71,70,48,70